Protein AF-A0AAD2CQS3-F1 (afdb_monomer)

Sequence (129 aa):
MGVTIDPTAAGDHEPTAERNNRTLKERVRVALAQLPYKVVPKVITECLGRRAAELLNVFPQKDSISSHFSPQQLIDNVNINYKSDIVAELGQYVHAIGRIPTIRWNRKVLKRSTLNLQRDNVQGTECST

Solvent-accessible surface area (backbone atoms only — not comparable to full-atom values): 8728 Å² total; per-residue (Å²): 138,84,83,86,78,85,79,77,57,94,90,55,88,60,69,67,61,52,51,49,53,50,54,49,54,48,48,36,51,57,56,57,72,71,44,98,58,96,71,81,54,70,68,57,56,55,50,40,50,52,48,43,58,49,61,66,31,63,50,54,51,95,90,44,100,38,95,83,50,16,63,43,34,70,73,71,70,47,90,81,48,65,86,31,69,66,73,74,61,90,86,61,90,75,79,69,62,71,78,83,72,80,94,67,100,63,93,68,73,91,36,36,89,72,28,72,68,72,90,72,88,68,89,75,89,78,90,78,135

pLDDT: mean 72.31, std 21.34, range [26.3, 96.31]

Foldseek 3Di:
DDDDDDDDDVPDDDVVVVVVVVQLVVQLVVLVVPAPDPDDDPVLSVVSSVVSVVVVQQDDDPPDPDPPGGNCCVVVVDDDDCVWAVDDDPRDDADFPAPDDPDDPDPDDRTCVRGVRDPDPDDDDDDDD

Radius of gyration: 20.24 Å; Cα contacts (8 Å, |Δi|>4): 66; chains: 1; bounding box: 44×55×52 Å

Structure (mmCIF, N/CA/C/O backbone):
data_AF-A0AAD2CQS3-F1
#
_entry.id   AF-A0AAD2CQS3-F1
#
loop_
_atom_site.group_PDB
_atom_site.id
_atom_site.type_symbol
_atom_site.label_atom_id
_atom_site.label_alt_id
_atom_site.label_comp_id
_atom_site.label_asym_id
_atom_site.label_entity_id
_atom_site.label_seq_id
_atom_site.pdbx_PDB_ins_code
_atom_site.Cartn_x
_atom_site.Cartn_y
_atom_site.Cartn_z
_atom_site.occupancy
_atom_site.B_iso_or_equiv
_atom_site.auth_seq_id
_atom_site.auth_comp_id
_atom_site.auth_asym_id
_atom_site.auth_atom_id
_atom_site.pdbx_PDB_model_num
ATOM 1 N N . MET A 1 1 ? 10.766 -9.302 -32.557 1.00 41.94 1 MET A N 1
ATOM 2 C CA . MET A 1 1 ? 11.260 -9.159 -31.172 1.00 41.94 1 MET A CA 1
ATOM 3 C C . MET A 1 1 ? 10.723 -10.336 -30.375 1.00 41.94 1 MET A C 1
ATOM 5 O O . MET A 1 1 ? 9.537 -10.348 -30.081 1.00 41.94 1 MET A O 1
ATOM 9 N N . GLY A 1 2 ? 11.538 -11.370 -30.157 1.00 58.62 2 GLY A N 1
ATOM 10 C CA . GLY A 1 2 ? 11.141 -12.538 -29.367 1.00 58.62 2 GLY A CA 1
ATOM 11 C C . GLY A 1 2 ? 11.384 -12.260 -27.888 1.00 58.62 2 GLY A C 1
ATOM 12 O O . GLY A 1 2 ? 12.472 -11.814 -27.535 1.00 58.62 2 GLY A O 1
ATOM 13 N N . VAL A 1 3 ? 10.374 -12.473 -27.047 1.00 73.56 3 VAL A N 1
ATOM 14 C CA . VAL A 1 3 ? 10.536 -12.427 -25.591 1.00 73.56 3 VAL A CA 1
ATOM 15 C C . VAL A 1 3 ? 10.967 -13.818 -25.148 1.00 73.56 3 VAL A C 1
ATOM 17 O O . VAL A 1 3 ? 10.190 -14.765 -25.245 1.00 73.56 3 VAL A O 1
ATOM 20 N N . THR A 1 4 ? 12.211 -13.945 -24.703 1.00 71.69 4 THR A N 1
ATOM 21 C CA . THR A 1 4 ? 12.708 -15.155 -24.046 1.00 71.69 4 THR A CA 1
ATOM 22 C C . THR A 1 4 ? 12.185 -15.144 -22.613 1.00 71.69 4 THR A C 1
ATOM 24 O O . THR A 1 4 ? 12.462 -14.209 -21.864 1.00 71.69 4 THR A O 1
ATOM 27 N N . ILE A 1 5 ? 11.361 -16.129 -22.258 1.00 77.00 5 ILE A N 1
ATOM 28 C CA . ILE A 1 5 ? 10.826 -16.297 -20.905 1.00 77.00 5 ILE A CA 1
ATOM 29 C C . ILE A 1 5 ? 11.553 -17.497 -20.311 1.00 77.00 5 ILE A C 1
ATOM 31 O O . ILE A 1 5 ? 11.425 -18.593 -20.852 1.00 77.00 5 ILE A O 1
ATOM 35 N N . ASP A 1 6 ? 12.283 -17.288 -19.218 1.00 76.94 6 ASP A N 1
ATOM 36 C CA . ASP A 1 6 ? 12.935 -18.356 -18.459 1.00 76.94 6 ASP A CA 1
ATOM 37 C C . ASP A 1 6 ? 12.028 -18.737 -17.277 1.00 76.94 6 ASP A C 1
ATOM 39 O O . ASP A 1 6 ? 12.024 -18.041 -16.256 1.00 76.94 6 ASP A O 1
ATOM 43 N N . PRO A 1 7 ? 11.180 -19.776 -17.399 1.00 77.69 7 PRO A N 1
ATOM 44 C CA . PRO A 1 7 ? 10.331 -20.200 -16.299 1.00 77.69 7 PRO A CA 1
ATOM 45 C C . PRO A 1 7 ? 11.169 -20.850 -15.194 1.00 77.69 7 PRO A C 1
ATOM 47 O O . PRO A 1 7 ? 11.978 -21.742 -15.441 1.00 77.69 7 PRO A O 1
ATOM 50 N N . THR A 1 8 ? 10.919 -20.439 -13.956 1.00 78.31 8 THR A N 1
ATOM 51 C CA . THR A 1 8 ? 11.426 -21.104 -12.752 1.00 78.31 8 THR A CA 1
ATOM 52 C C . THR A 1 8 ? 10.804 -22.502 -12.633 1.00 78.31 8 THR A C 1
ATOM 54 O O . THR A 1 8 ? 9.602 -22.657 -12.881 1.00 78.31 8 THR A O 1
ATOM 57 N N . ALA A 1 9 ? 11.584 -23.533 -12.278 1.00 82.69 9 ALA A N 1
ATOM 58 C CA . ALA A 1 9 ? 11.040 -24.884 -12.144 1.00 82.69 9 ALA A CA 1
ATOM 59 C C . 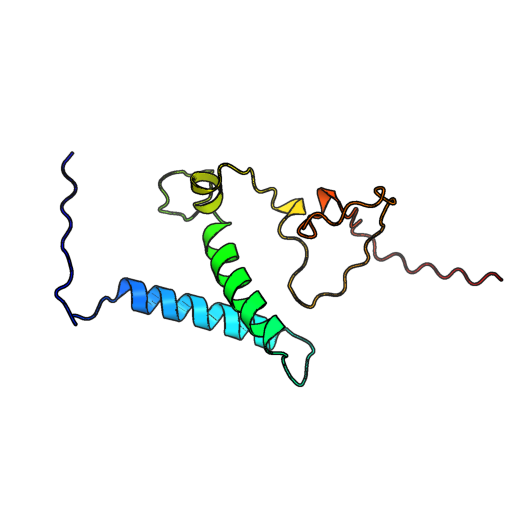ALA A 1 9 ? 10.052 -24.972 -10.966 1.00 82.69 9 ALA A C 1
ATOM 61 O O . ALA A 1 9 ? 10.024 -24.132 -10.063 1.00 82.69 9 ALA A O 1
ATOM 62 N N . ALA A 1 10 ? 9.200 -25.996 -10.967 1.00 78.88 10 ALA A N 1
ATOM 63 C CA . ALA A 1 10 ? 8.230 -26.183 -9.894 1.00 78.88 10 ALA A CA 1
ATOM 64 C C . ALA A 1 10 ? 8.946 -26.403 -8.547 1.00 78.88 10 ALA A C 1
ATOM 66 O O . ALA A 1 10 ? 9.677 -27.375 -8.383 1.00 78.88 10 ALA A O 1
ATOM 67 N N . GLY A 1 11 ? 8.708 -25.508 -7.582 1.00 79.25 11 GLY A N 1
ATOM 68 C CA . GLY A 1 11 ? 9.340 -25.543 -6.258 1.00 79.25 11 GLY A CA 1
ATOM 69 C C . GLY A 1 11 ? 10.646 -24.751 -6.152 1.00 79.25 11 GLY A C 1
ATOM 70 O O . GLY A 1 11 ? 11.146 -24.580 -5.039 1.00 79.25 11 GLY A O 1
ATOM 71 N N . ASP A 1 12 ? 11.158 -24.222 -7.264 1.00 83.56 12 ASP A N 1
ATOM 72 C CA . ASP A 1 12 ? 12.342 -23.374 -7.240 1.00 83.56 12 ASP A CA 1
ATOM 73 C C . ASP A 1 12 ? 12.027 -21.994 -6.657 1.00 83.56 12 ASP A C 1
ATOM 75 O O . ASP A 1 12 ? 10.942 -21.421 -6.809 1.00 83.56 12 ASP A O 1
ATOM 79 N N . HIS A 1 13 ? 13.019 -21.459 -5.954 1.00 85.00 13 HIS A N 1
ATOM 80 C CA . HIS A 1 13 ? 12.929 -20.164 -5.308 1.00 85.00 13 HIS A CA 1
ATOM 81 C C . HIS A 1 13 ? 12.872 -19.029 -6.339 1.00 85.00 13 HIS A C 1
ATOM 83 O O . HIS A 1 13 ? 13.765 -18.888 -7.173 1.00 85.00 13 HIS A O 1
ATOM 89 N N . GLU A 1 14 ? 11.854 -18.172 -6.232 1.00 87.62 14 GLU A N 1
ATOM 90 C CA . GLU A 1 14 ? 11.684 -17.005 -7.097 1.00 87.62 14 GLU A CA 1
ATOM 91 C C . GLU A 1 14 ? 11.966 -15.706 -6.304 1.00 87.62 14 GLU A C 1
ATOM 93 O O . GLU A 1 14 ? 11.161 -15.284 -5.460 1.00 87.62 14 GLU A O 1
ATOM 98 N N . PRO A 1 15 ? 13.131 -15.065 -6.522 1.00 89.25 15 PRO A N 1
ATOM 99 C CA . PRO A 1 15 ? 13.594 -13.971 -5.673 1.00 89.25 15 PRO A CA 1
ATOM 100 C C . PRO A 1 15 ? 12.830 -12.657 -5.897 1.00 89.25 15 PRO A C 1
ATOM 102 O O . PRO A 1 15 ? 12.864 -11.767 -5.044 1.00 89.25 15 PRO A O 1
ATOM 105 N N . THR A 1 16 ? 12.146 -12.477 -7.027 1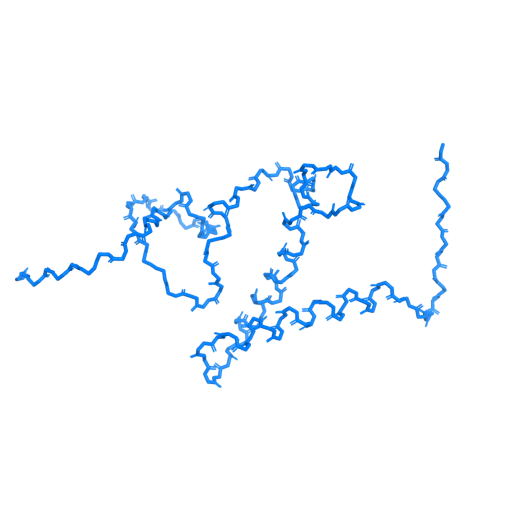.00 88.94 16 THR A N 1
ATOM 106 C CA . THR A 1 16 ? 11.400 -11.247 -7.345 1.00 88.94 16 THR A CA 1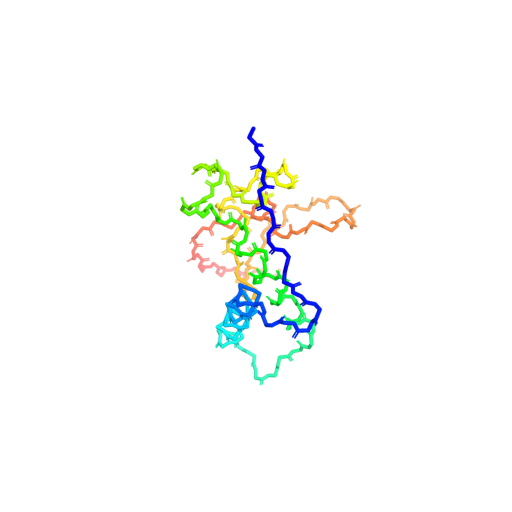
ATOM 107 C C . THR A 1 16 ? 10.111 -11.163 -6.532 1.00 88.94 16 THR A C 1
ATOM 109 O O . THR A 1 16 ? 9.823 -10.119 -5.942 1.00 88.94 16 THR A O 1
ATOM 112 N N . ALA A 1 17 ? 9.372 -12.262 -6.405 1.00 88.75 17 ALA A N 1
ATOM 113 C CA . ALA A 1 17 ? 8.186 -12.388 -5.572 1.00 88.75 17 ALA A CA 1
ATOM 114 C C . ALA A 1 17 ? 8.558 -12.313 -4.099 1.00 88.75 17 ALA A C 1
ATOM 116 O O . 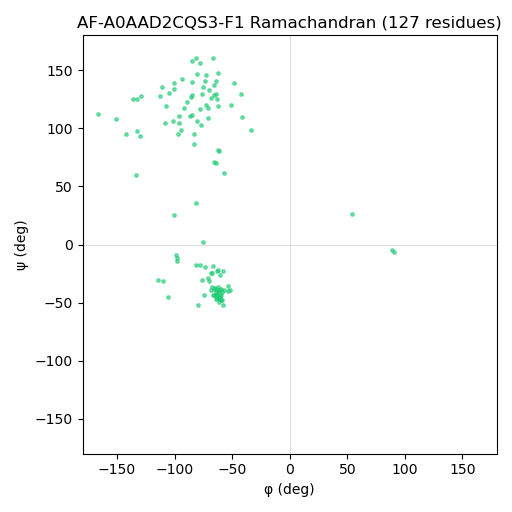ALA A 1 17 ? 7.831 -11.690 -3.325 1.00 88.75 17 ALA A O 1
ATOM 117 N N . GLU A 1 18 ? 9.701 -12.874 -3.693 1.00 92.50 18 GLU A N 1
ATOM 118 C CA . GLU A 1 18 ? 10.170 -12.726 -2.316 1.00 92.50 18 GLU A CA 1
ATOM 119 C C . GLU A 1 18 ? 10.419 -11.251 -1.966 1.00 92.50 18 GLU A C 1
ATOM 121 O O . GLU A 1 18 ? 9.937 -10.761 -0.938 1.00 92.50 18 GLU A O 1
ATOM 126 N N . ARG A 1 19 ? 11.104 -10.511 -2.851 1.00 93.75 19 ARG A N 1
ATOM 127 C CA . ARG A 1 19 ? 11.311 -9.063 -2.692 1.00 93.75 19 ARG A CA 1
ATOM 128 C C . ARG A 1 19 ? 9.984 -8.310 -2.653 1.00 93.75 19 ARG A C 1
ATOM 130 O O . ARG A 1 19 ? 9.795 -7.494 -1.754 1.00 93.75 19 ARG A O 1
ATOM 137 N N . ASN A 1 20 ? 9.051 -8.614 -3.554 1.00 92.44 20 ASN A N 1
ATOM 138 C CA . ASN A 1 20 ? 7.738 -7.968 -3.584 1.00 92.44 20 ASN A CA 1
ATOM 139 C C . ASN A 1 20 ? 6.950 -8.212 -2.283 1.00 92.44 20 ASN A C 1
ATOM 141 O O . ASN A 1 20 ? 6.473 -7.274 -1.641 1.00 92.44 20 ASN A O 1
ATOM 145 N N . ASN A 1 21 ? 6.904 -9.462 -1.821 1.00 94.19 21 ASN A N 1
ATOM 146 C CA . ASN A 1 21 ? 6.269 -9.832 -0.558 1.00 94.19 21 ASN A CA 1
ATOM 147 C C . ASN A 1 21 ? 6.904 -9.108 0.635 1.00 94.19 21 ASN A C 1
ATOM 149 O O . ASN A 1 21 ? 6.197 -8.688 1.555 1.00 94.19 21 ASN A O 1
ATOM 153 N N . ARG A 1 22 ? 8.230 -8.929 0.627 1.00 95.81 22 ARG A N 1
ATOM 154 C CA . ARG A 1 22 ? 8.947 -8.158 1.647 1.00 95.81 22 ARG A CA 1
ATOM 155 C C . ARG A 1 22 ? 8.532 -6.686 1.627 1.00 95.81 22 ARG A C 1
ATOM 157 O O . ARG A 1 22 ? 8.199 -6.150 2.681 1.00 95.81 22 ARG A O 1
ATOM 164 N N . THR A 1 23 ? 8.482 -6.058 0.452 1.00 94.81 23 THR A N 1
ATOM 165 C CA . THR A 1 23 ? 8.044 -4.663 0.286 1.00 94.81 23 THR A CA 1
ATOM 166 C C . THR A 1 23 ? 6.600 -4.460 0.748 1.00 94.81 23 THR A C 1
ATOM 168 O O . THR A 1 23 ? 6.323 -3.510 1.481 1.00 94.81 23 THR A O 1
ATOM 171 N N . LEU A 1 24 ? 5.684 -5.363 0.383 1.00 94.31 24 LEU A N 1
ATOM 172 C CA . LEU A 1 24 ? 4.282 -5.306 0.808 1.00 94.31 24 LEU A CA 1
ATOM 173 C C . LEU A 1 24 ? 4.138 -5.411 2.328 1.00 94.31 24 LEU A C 1
ATOM 175 O O . LEU A 1 24 ? 3.476 -4.573 2.943 1.00 94.31 24 LEU A O 1
ATOM 179 N N . LYS A 1 25 ? 4.791 -6.402 2.947 1.00 94.81 25 LYS A N 1
ATOM 180 C CA . LYS A 1 25 ? 4.781 -6.574 4.408 1.00 94.81 25 LYS A CA 1
ATOM 181 C C . LYS A 1 25 ? 5.326 -5.343 5.118 1.00 94.81 25 LYS A C 1
ATOM 183 O O . LYS A 1 25 ? 4.760 -4.921 6.123 1.00 94.81 25 LYS A O 1
ATOM 188 N N . GLU A 1 26 ? 6.394 -4.755 4.589 1.00 96.31 26 GLU A N 1
ATOM 189 C CA . GLU A 1 26 ? 6.988 -3.559 5.172 1.00 96.31 26 GLU A CA 1
ATOM 190 C C . GLU A 1 26 ? 6.032 -2.368 5.146 1.00 96.31 26 GLU A C 1
ATOM 192 O O . GLU A 1 26 ? 5.809 -1.740 6.178 1.00 96.31 26 GLU A O 1
ATOM 197 N N . ARG A 1 27 ? 5.370 -2.112 4.014 1.00 93.25 27 ARG A N 1
ATOM 198 C CA . ARG A 1 27 ? 4.387 -1.022 3.921 1.00 93.25 27 ARG A CA 1
ATOM 199 C C . ARG A 1 27 ? 3.213 -1.198 4.877 1.00 93.25 27 ARG A C 1
ATOM 201 O O . ARG A 1 27 ? 2.787 -0.228 5.498 1.00 93.25 27 ARG A O 1
ATOM 208 N N . VAL A 1 28 ? 2.712 -2.425 5.021 1.00 92.62 28 VAL A N 1
ATOM 209 C CA . VAL A 1 28 ? 1.636 -2.721 5.977 1.00 92.62 28 VAL A CA 1
ATOM 210 C C . VAL A 1 28 ? 2.102 -2.480 7.415 1.00 92.62 28 VAL A C 1
ATOM 212 O O . VAL A 1 28 ? 1.357 -1.891 8.193 1.00 92.62 28 VAL A O 1
ATOM 215 N N . ARG A 1 29 ? 3.336 -2.866 7.772 1.00 93.50 29 ARG A N 1
ATOM 216 C CA . ARG A 1 29 ? 3.900 -2.605 9.109 1.00 93.50 29 ARG A CA 1
ATOM 217 C C . ARG A 1 29 ? 4.035 -1.115 9.407 1.00 93.50 29 ARG A C 1
ATOM 219 O O . ARG A 1 29 ? 3.625 -0.688 10.482 1.00 93.50 29 ARG A O 1
ATOM 226 N N . VAL A 1 30 ? 4.548 -0.331 8.457 1.00 92.69 30 VAL A N 1
ATOM 227 C CA . VAL A 1 30 ? 4.670 1.129 8.606 1.00 92.69 30 VAL A CA 1
ATOM 228 C C . VAL A 1 30 ? 3.298 1.769 8.817 1.00 92.69 30 VAL A C 1
ATOM 230 O O . VAL A 1 30 ? 3.127 2.549 9.749 1.00 92.69 30 VAL A O 1
ATOM 233 N N . ALA A 1 31 ? 2.302 1.392 8.011 1.00 88.69 31 ALA A N 1
ATOM 234 C CA . ALA A 1 31 ? 0.955 1.938 8.142 1.00 88.69 31 ALA A CA 1
ATOM 235 C C . ALA A 1 31 ? 0.287 1.539 9.469 1.00 88.69 31 ALA A C 1
ATOM 237 O O . ALA A 1 31 ? -0.371 2.360 10.096 1.00 88.69 31 ALA A O 1
ATOM 238 N N . LEU A 1 32 ? 0.488 0.301 9.938 1.00 89.56 32 LEU A N 1
ATOM 239 C CA . LEU A 1 32 ? -0.010 -0.142 11.245 1.00 89.56 32 LEU A CA 1
ATOM 240 C C . LEU A 1 32 ? 0.602 0.659 12.401 1.00 89.56 32 LEU A C 1
ATOM 242 O O . LEU A 1 32 ? -0.116 1.003 13.334 1.00 89.56 32 LEU A O 1
ATOM 246 N N . ALA A 1 33 ? 1.899 0.971 12.336 1.00 89.50 33 ALA A N 1
ATOM 247 C CA . ALA A 1 33 ? 2.595 1.722 13.382 1.00 89.50 33 ALA A CA 1
ATOM 248 C C . ALA A 1 33 ? 2.123 3.183 13.504 1.00 89.50 33 ALA A C 1
ATOM 250 O O . ALA A 1 33 ? 2.250 3.780 14.569 1.00 89.50 33 ALA 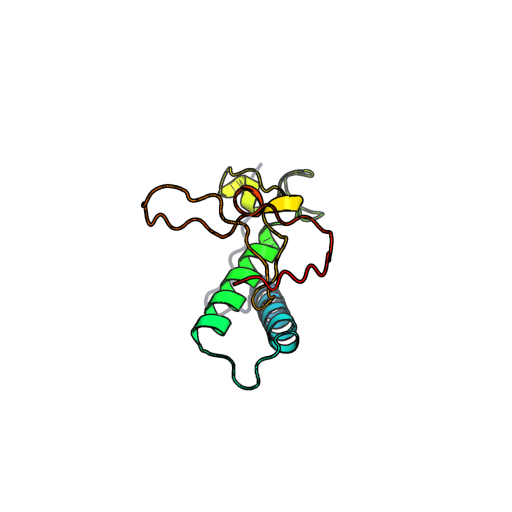A O 1
ATOM 251 N N . GLN A 1 34 ? 1.578 3.756 12.429 1.00 86.19 34 GLN A N 1
ATOM 252 C CA . GLN A 1 34 ? 1.063 5.129 12.405 1.00 86.19 34 GLN A CA 1
ATOM 253 C C . GLN A 1 34 ? -0.353 5.256 12.985 1.00 86.19 34 GLN A C 1
ATOM 255 O O . GLN A 1 34 ? -0.791 6.362 13.302 1.00 86.19 34 GLN A O 1
ATOM 260 N N . LEU A 1 35 ? -1.091 4.150 13.109 1.00 85.50 35 LEU A N 1
ATOM 261 C CA . LEU A 1 35 ? -2.483 4.189 13.542 1.00 85.50 35 LEU A CA 1
ATOM 262 C C . LEU A 1 35 ? -2.608 4.438 15.056 1.00 85.50 35 LEU A C 1
ATOM 264 O O . LEU A 1 35 ? -1.965 3.749 15.847 1.00 85.50 35 LEU A O 1
ATOM 268 N N . PRO A 1 36 ? -3.517 5.328 15.499 1.00 84.50 36 PRO A N 1
ATOM 269 C CA . PRO A 1 36 ? -3.731 5.629 16.916 1.00 84.50 36 PRO A CA 1
ATOM 270 C C . PRO A 1 36 ? -4.627 4.583 17.616 1.00 84.50 36 PRO A C 1
ATOM 272 O O . PRO A 1 36 ? -5.450 4.927 18.464 1.00 84.50 36 PRO A O 1
ATOM 275 N N . TYR A 1 37 ? -4.520 3.300 17.253 1.00 82.88 37 TYR A N 1
ATOM 276 C CA . TYR A 1 37 ? -5.357 2.229 17.804 1.00 82.88 37 TYR A CA 1
ATOM 277 C C . TYR A 1 37 ? -4.536 1.265 18.659 1.00 82.88 37 TYR A C 1
ATOM 279 O O . TYR A 1 37 ? -3.557 0.687 18.199 1.00 82.88 37 TYR A O 1
ATOM 287 N N . LYS A 1 38 ? -4.985 1.022 19.897 1.00 84.44 38 LYS A N 1
ATOM 288 C CA . LYS A 1 38 ? -4.362 0.038 20.801 1.00 84.44 38 LYS A CA 1
ATOM 289 C C . LYS A 1 38 ? -4.587 -1.409 20.345 1.00 84.44 38 LYS A C 1
ATOM 291 O O . LYS A 1 38 ? -3.756 -2.275 20.595 1.00 84.44 38 LYS A O 1
ATOM 296 N N . VAL A 1 39 ? -5.720 -1.670 19.694 1.00 87.75 39 VAL A N 1
ATOM 297 C CA . VAL A 1 39 ? -6.082 -2.970 19.118 1.00 87.75 39 VAL A CA 1
ATOM 298 C C . VAL A 1 39 ? -6.586 -2.718 17.708 1.00 87.75 39 VAL A C 1
ATOM 300 O O . VAL A 1 39 ? -7.504 -1.922 17.522 1.00 87.75 39 VAL A O 1
ATOM 303 N N . VAL A 1 40 ? -5.986 -3.383 16.721 1.00 85.50 40 VAL A N 1
ATOM 304 C CA . VAL A 1 40 ? -6.338 -3.204 15.309 1.00 85.50 40 VAL A CA 1
ATOM 305 C C . VAL A 1 40 ? -7.409 -4.227 14.910 1.00 85.50 40 VAL A C 1
ATOM 307 O O . VAL A 1 40 ? -7.147 -5.431 14.954 1.00 85.50 40 VAL A O 1
ATOM 310 N N . PRO A 1 41 ? -8.616 -3.789 14.506 1.00 87.75 41 PRO A N 1
ATOM 311 C CA . PRO A 1 41 ? -9.644 -4.673 13.967 1.00 87.75 41 PRO A CA 1
ATOM 312 C C . PRO A 1 41 ? -9.186 -5.363 12.678 1.00 87.75 41 PRO A C 1
ATOM 314 O O . PRO A 1 41 ? -8.519 -4.755 11.841 1.00 87.75 41 PRO A O 1
ATOM 317 N N . LYS A 1 42 ? -9.647 -6.599 12.450 1.00 87.94 42 LYS A N 1
ATOM 318 C CA . LYS A 1 42 ? -9.312 -7.387 11.248 1.00 87.94 42 LYS A CA 1
ATOM 319 C C . LYS A 1 42 ? -9.604 -6.647 9.934 1.00 87.94 42 LYS A C 1
ATOM 321 O O . LYS A 1 42 ? -8.793 -6.683 9.014 1.00 87.94 42 LYS A O 1
ATOM 326 N N . VAL A 1 43 ? -10.726 -5.926 9.878 1.00 87.81 43 VAL A N 1
ATOM 327 C CA . VAL A 1 43 ? -11.143 -5.145 8.700 1.00 87.81 43 VAL A CA 1
ATOM 328 C C . VAL A 1 43 ? -10.117 -4.065 8.346 1.00 87.81 43 VAL A C 1
ATOM 330 O O . VAL A 1 43 ? -9.828 -3.852 7.172 1.00 87.81 43 VAL A O 1
ATOM 333 N N . ILE A 1 44 ? -9.525 -3.406 9.350 1.00 86.38 44 ILE A N 1
ATOM 334 C CA . ILE A 1 44 ? -8.492 -2.391 9.119 1.00 86.38 44 ILE A CA 1
ATOM 335 C C . ILE A 1 44 ? -7.244 -3.045 8.523 1.00 86.38 44 ILE A C 1
ATOM 337 O O . ILE A 1 44 ? -6.718 -2.539 7.536 1.00 86.38 44 ILE A O 1
ATOM 341 N N . THR A 1 45 ? -6.818 -4.200 9.036 1.00 87.50 45 THR A N 1
ATOM 342 C CA . THR A 1 45 ? -5.662 -4.938 8.502 1.00 87.50 45 THR A CA 1
ATOM 343 C C . THR A 1 45 ? -5.851 -5.347 7.038 1.00 87.50 45 THR A C 1
ATOM 345 O O . THR A 1 45 ? -4.941 -5.173 6.227 1.00 87.50 45 THR A O 1
ATOM 348 N N . GLU A 1 46 ? -7.036 -5.840 6.668 1.00 89.19 46 GLU A N 1
ATOM 349 C CA . GLU A 1 46 ? -7.358 -6.183 5.274 1.00 89.19 46 GLU A CA 1
ATOM 350 C C . GLU A 1 46 ? -7.339 -4.946 4.363 1.00 89.19 46 GLU A C 1
ATOM 352 O O . GLU A 1 46 ? -6.754 -4.972 3.275 1.00 89.19 46 GLU A O 1
ATOM 357 N N . CYS A 1 47 ? -7.927 -3.837 4.821 1.00 87.38 47 CYS A N 1
ATOM 358 C CA . CYS A 1 47 ? -7.914 -2.575 4.086 1.00 87.38 47 CYS A CA 1
ATOM 359 C C . CYS A 1 47 ? -6.496 -2.009 3.925 1.00 87.38 47 CYS A C 1
ATOM 361 O O . CYS A 1 47 ? -6.174 -1.502 2.853 1.00 87.38 47 CYS A O 1
ATOM 363 N N . LEU A 1 48 ? -5.635 -2.127 4.939 1.00 88.06 48 LEU A N 1
ATOM 364 C CA . LEU A 1 48 ? -4.230 -1.722 4.855 1.00 88.06 48 LEU A CA 1
ATOM 365 C C . LEU A 1 48 ? -3.457 -2.553 3.833 1.00 88.06 48 LEU A C 1
ATOM 367 O O . LEU A 1 48 ? -2.709 -1.985 3.042 1.00 88.06 48 LEU A O 1
ATOM 371 N N . GLY A 1 49 ? -3.666 -3.872 3.809 1.00 89.25 49 GLY A N 1
ATOM 372 C CA . GLY A 1 49 ? -3.057 -4.751 2.809 1.00 89.25 49 GLY A CA 1
ATOM 373 C C . GLY A 1 49 ? -3.450 -4.353 1.386 1.00 89.25 49 GLY A C 1
ATOM 374 O O . GL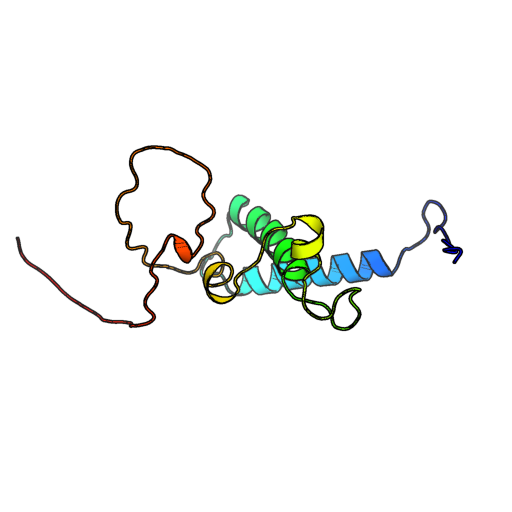Y A 1 49 ? -2.583 -4.163 0.531 1.00 89.25 49 GLY A O 1
ATOM 375 N N . ARG A 1 50 ? -4.751 -4.132 1.151 1.00 88.81 50 ARG A N 1
ATOM 376 C CA . ARG A 1 50 ? -5.255 -3.650 -0.143 1.00 88.81 50 ARG A CA 1
ATOM 377 C C . ARG A 1 50 ? -4.656 -2.291 -0.504 1.00 88.81 50 ARG A C 1
ATOM 379 O O . ARG A 1 50 ? -4.141 -2.121 -1.605 1.00 88.81 50 ARG A O 1
ATOM 386 N N . ARG A 1 51 ? -4.668 -1.343 0.436 1.00 86.81 51 ARG A N 1
ATOM 387 C CA . ARG A 1 51 ? -4.167 0.014 0.204 1.00 86.81 51 ARG A CA 1
ATOM 388 C C . ARG A 1 51 ? -2.665 0.038 -0.073 1.00 86.81 51 ARG A C 1
ATOM 390 O O . ARG A 1 51 ? -2.222 0.803 -0.924 1.00 86.81 51 ARG A O 1
ATOM 397 N N . ALA A 1 52 ? -1.883 -0.799 0.604 1.00 89.56 52 ALA A N 1
ATOM 398 C CA . ALA A 1 52 ? -0.448 -0.921 0.370 1.00 89.56 52 ALA A CA 1
ATOM 399 C C . ALA A 1 52 ? -0.142 -1.418 -1.051 1.00 89.56 52 ALA A C 1
ATOM 401 O O . ALA A 1 52 ? 0.744 -0.866 -1.703 1.00 89.56 52 ALA A O 1
ATOM 402 N N . ALA A 1 53 ? -0.898 -2.409 -1.538 1.00 89.88 53 ALA A N 1
ATOM 403 C CA . ALA A 1 53 ? -0.770 -2.917 -2.901 1.00 89.88 53 ALA A CA 1
ATOM 404 C C . ALA A 1 53 ? -1.194 -1.876 -3.951 1.00 89.88 53 ALA A C 1
ATOM 406 O O . ALA A 1 53 ? -0.482 -1.673 -4.930 1.00 89.88 53 ALA A O 1
ATOM 407 N N . GLU A 1 54 ? -2.302 -1.162 -3.722 1.00 86.69 54 GLU A N 1
ATOM 408 C CA . GLU A 1 54 ? -2.733 -0.060 -4.593 1.00 86.69 54 GLU A CA 1
ATOM 409 C C . GLU A 1 54 ? -1.652 1.025 -4.692 1.00 86.69 54 GLU A C 1
ATOM 411 O O . GLU A 1 54 ? -1.219 1.374 -5.785 1.00 86.69 54 GLU A O 1
ATOM 416 N N . LEU A 1 55 ? -1.149 1.523 -3.558 1.00 86.44 55 LEU A N 1
ATOM 417 C CA . LEU A 1 55 ? -0.179 2.624 -3.520 1.00 86.44 55 LEU A CA 1
ATOM 418 C C . LEU A 1 55 ? 1.163 2.302 -4.191 1.00 86.44 55 LEU A C 1
ATOM 420 O O . LEU A 1 55 ? 1.880 3.228 -4.568 1.00 86.44 55 LEU A O 1
ATOM 424 N N . LEU A 1 56 ? 1.530 1.026 -4.330 1.00 88.62 56 LEU A N 1
ATOM 425 C CA . LEU A 1 56 ? 2.714 0.628 -5.098 1.00 88.62 56 LEU A CA 1
ATOM 426 C C . LEU A 1 56 ? 2.519 0.815 -6.609 1.00 88.62 56 LEU A C 1
ATOM 428 O O . LEU A 1 56 ? 3.490 1.097 -7.304 1.00 88.62 56 LEU A O 1
ATOM 432 N N . ASN A 1 57 ? 1.277 0.725 -7.092 1.00 88.12 57 ASN A N 1
ATOM 433 C CA . ASN A 1 57 ? 0.928 0.814 -8.512 1.00 88.12 57 ASN A CA 1
ATOM 434 C C . ASN A 1 57 ? 0.452 2.209 -8.942 1.00 88.12 57 ASN A C 1
ATOM 436 O O . ASN A 1 57 ? 0.316 2.465 -10.138 1.00 88.12 57 ASN A O 1
ATOM 440 N N . VAL A 1 58 ? 0.185 3.107 -7.987 1.00 87.38 58 VAL A N 1
ATOM 441 C CA . VAL A 1 58 ? -0.321 4.461 -8.259 1.00 87.38 58 VAL A CA 1
ATOM 442 C C . VAL A 1 58 ? 0.766 5.403 -8.781 1.00 87.38 58 VAL A C 1
ATOM 444 O O . VAL A 1 58 ? 0.455 6.303 -9.557 1.00 87.38 58 VAL A O 1
ATOM 447 N N . PHE A 1 59 ? 2.026 5.218 -8.381 1.00 85.12 59 PHE A N 1
ATOM 448 C CA . PHE A 1 59 ? 3.129 6.081 -8.810 1.00 85.12 59 PHE A CA 1
ATOM 449 C C . PHE A 1 59 ? 3.842 5.503 -10.041 1.00 85.12 59 PHE A C 1
ATOM 451 O O . PHE A 1 59 ? 4.023 4.285 -10.118 1.00 85.12 59 PHE A O 1
ATOM 458 N N . PRO A 1 60 ? 4.275 6.342 -11.000 1.00 86.44 60 PRO A N 1
ATOM 459 C CA . PRO A 1 60 ? 5.087 5.875 -12.116 1.00 86.44 60 PRO A CA 1
ATOM 460 C C . PRO A 1 60 ? 6.445 5.385 -11.598 1.00 86.44 60 PRO A C 1
ATOM 462 O O . PRO A 1 60 ? 7.133 6.086 -10.852 1.00 86.44 60 PRO A O 1
ATOM 465 N N . GLN A 1 61 ? 6.834 4.168 -11.980 1.00 81.38 61 GLN A N 1
ATOM 466 C CA . GLN A 1 61 ? 8.163 3.642 -11.673 1.00 81.38 61 GLN A CA 1
ATOM 467 C C . GLN A 1 61 ? 9.185 4.199 -12.668 1.00 81.38 61 GLN A C 1
ATOM 469 O O . GLN A 1 61 ? 8.871 4.409 -13.840 1.00 81.38 61 GLN A O 1
ATOM 474 N N . LYS A 1 62 ? 10.421 4.412 -12.204 1.00 82.00 62 LYS A N 1
ATOM 475 C CA . LYS A 1 62 ? 11.512 4.964 -13.023 1.00 82.00 62 LYS A CA 1
ATOM 476 C C . LYS A 1 62 ? 11.778 4.131 -14.282 1.00 82.00 62 LYS A C 1
ATOM 478 O O . LYS A 1 62 ? 11.972 4.699 -15.348 1.00 82.00 62 LYS A O 1
ATOM 483 N N . ASP A 1 63 ? 11.697 2.812 -14.143 1.00 82.38 63 ASP A N 1
ATOM 484 C CA . ASP A 1 63 ? 11.965 1.845 -15.212 1.00 82.38 63 ASP A CA 1
ATOM 485 C C . ASP A 1 63 ? 10.665 1.318 -15.852 1.00 82.38 63 ASP A C 1
ATOM 487 O O . ASP A 1 63 ? 10.607 0.194 -16.346 1.00 82.38 63 ASP A O 1
ATOM 491 N N . SER A 1 64 ? 9.581 2.100 -15.791 1.00 79.25 64 SER A N 1
ATOM 492 C CA . SER A 1 64 ? 8.301 1.709 -16.387 1.00 79.25 64 SER A CA 1
ATOM 493 C C . SER A 1 64 ? 8.247 1.978 -17.893 1.00 79.25 64 SER A C 1
ATOM 495 O O . SER A 1 64 ? 8.982 2.800 -18.437 1.00 79.25 64 SER A O 1
ATOM 497 N N . ILE A 1 65 ? 7.317 1.294 -18.565 1.00 82.19 65 ILE A N 1
ATOM 498 C CA . ILE A 1 65 ? 7.077 1.392 -20.014 1.00 82.19 65 ILE A CA 1
ATOM 499 C C . ILE A 1 65 ? 6.676 2.822 -20.429 1.00 82.19 65 ILE A C 1
ATOM 501 O O . ILE A 1 65 ? 6.909 3.230 -21.564 1.00 82.19 65 ILE A O 1
ATOM 505 N N . SER A 1 66 ? 6.091 3.602 -19.515 1.00 83.81 66 SER A N 1
ATOM 506 C CA . SER A 1 66 ? 5.660 4.976 -19.769 1.00 83.81 66 SER A CA 1
ATOM 507 C C . SER A 1 66 ? 6.189 5.939 -18.713 1.00 83.81 66 SER A C 1
ATOM 509 O O . SER A 1 66 ? 5.904 5.779 -17.533 1.00 83.81 66 SER A O 1
ATOM 511 N N . SER A 1 67 ? 6.843 7.021 -19.134 1.00 82.06 67 SER A N 1
ATOM 512 C CA . SER A 1 67 ? 7.384 8.030 -18.210 1.00 82.06 67 SER A CA 1
ATOM 513 C C . SER A 1 67 ? 6.317 8.826 -17.442 1.00 82.06 67 SER A C 1
ATOM 515 O O . SER A 1 67 ? 6.632 9.450 -16.432 1.00 82.06 67 SER A O 1
ATOM 517 N N . HIS A 1 68 ? 5.066 8.836 -17.918 1.00 85.19 68 HIS A N 1
ATOM 518 C CA . HIS A 1 68 ? 4.000 9.696 -17.386 1.00 85.19 68 HIS A CA 1
ATOM 519 C C . HIS A 1 68 ? 2.849 8.949 -16.712 1.00 85.19 68 HIS A C 1
ATOM 521 O O . HIS A 1 68 ? 2.231 9.502 -15.802 1.00 85.19 68 HIS A O 1
ATOM 527 N N . PHE A 1 69 ? 2.547 7.725 -17.145 1.00 87.38 69 PHE A N 1
ATOM 528 C CA . PHE A 1 69 ? 1.417 6.960 -16.625 1.00 87.38 69 PHE A CA 1
ATOM 529 C C . PHE A 1 69 ? 1.892 5.930 -15.608 1.00 87.38 69 PHE A C 1
ATOM 531 O O . PHE A 1 69 ? 2.924 5.283 -15.791 1.00 87.38 69 PHE A O 1
ATOM 538 N N . SER A 1 70 ? 1.138 5.774 -14.524 1.00 88.19 70 SER A N 1
ATOM 539 C CA . SER A 1 70 ? 1.398 4.702 -13.572 1.00 88.19 70 SER A CA 1
ATOM 540 C C . SER A 1 70 ? 0.875 3.356 -14.087 1.00 88.19 70 SER A C 1
ATOM 542 O O . SER A 1 70 ? -0.055 3.326 -14.900 1.00 88.19 70 SER A O 1
ATOM 544 N N . PRO A 1 71 ? 1.424 2.225 -13.606 1.00 89.06 71 PRO A N 1
ATOM 545 C CA . PRO A 1 71 ? 0.933 0.895 -13.967 1.00 89.06 71 PRO A CA 1
ATOM 546 C C . PRO A 1 71 ? -0.577 0.746 -13.769 1.00 89.06 71 PRO A C 1
ATOM 548 O O . PRO A 1 71 ? -1.263 0.179 -14.616 1.00 89.06 71 PRO A O 1
ATOM 551 N N . GLN A 1 72 ? -1.112 1.321 -12.689 1.00 87.69 72 GLN A N 1
ATOM 552 C CA . GLN A 1 72 ? -2.547 1.312 -12.450 1.00 87.69 72 GLN A CA 1
ATOM 553 C C . GLN A 1 72 ? -3.320 2.095 -13.521 1.00 87.69 72 GLN A C 1
ATOM 555 O O . GLN A 1 72 ? -4.339 1.611 -13.999 1.00 87.69 72 GLN A O 1
ATOM 560 N N . GLN A 1 73 ? -2.844 3.275 -13.931 1.00 88.94 73 GLN A N 1
ATOM 561 C CA . GLN A 1 73 ? -3.502 4.059 -14.983 1.00 88.94 73 GLN A CA 1
ATOM 562 C C . GLN A 1 73 ? -3.533 3.321 -16.321 1.00 88.94 73 GLN A C 1
ATOM 564 O O . GLN A 1 73 ? -4.524 3.422 -17.037 1.00 88.94 73 GLN A O 1
ATOM 569 N N . LEU A 1 74 ? -2.472 2.579 -16.648 1.00 89.62 74 LEU A N 1
ATOM 570 C CA . LEU A 1 74 ? -2.389 1.802 -17.886 1.00 89.62 74 LEU A CA 1
ATOM 571 C C . LEU A 1 74 ? -3.370 0.623 -17.903 1.00 89.62 74 LEU A C 1
ATOM 573 O O . LEU A 1 74 ? -3.958 0.329 -18.940 1.00 89.62 74 LEU A O 1
ATOM 577 N N . ILE A 1 75 ? -3.545 -0.052 -16.765 1.00 89.56 75 ILE A N 1
ATOM 578 C CA . ILE A 1 75 ? -4.431 -1.217 -16.648 1.00 89.56 75 ILE A CA 1
ATOM 579 C C . ILE A 1 75 ? -5.891 -0.772 -16.509 1.00 89.56 75 ILE A C 1
ATOM 581 O O . ILE A 1 75 ? -6.753 -1.206 -17.273 1.00 89.56 75 ILE A O 1
ATOM 585 N N . ASP A 1 76 ? -6.171 0.122 -15.558 1.00 86.25 76 ASP A N 1
ATOM 586 C CA . ASP A 1 76 ? -7.535 0.550 -15.231 1.00 86.25 76 ASP A CA 1
ATOM 587 C C . ASP A 1 76 ? -8.084 1.558 -16.252 1.00 86.25 76 ASP A C 1
ATOM 589 O O . ASP A 1 76 ? -9.292 1.782 -16.308 1.00 86.25 76 ASP A 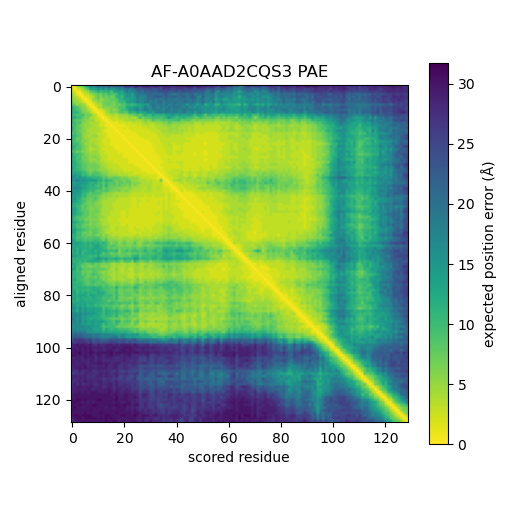O 1
ATOM 593 N N . ASN A 1 77 ? -7.216 2.192 -17.052 1.00 85.50 77 ASN A N 1
ATOM 594 C CA . ASN A 1 77 ? -7.555 3.287 -17.970 1.00 85.50 77 ASN A CA 1
ATOM 595 C C . ASN A 1 77 ? -8.272 4.465 -17.282 1.00 85.50 77 ASN A C 1
ATOM 597 O O . ASN A 1 77 ? -9.014 5.227 -17.905 1.00 85.50 77 ASN A O 1
ATOM 601 N N . VAL A 1 78 ? -8.044 4.641 -15.977 1.00 82.88 78 VAL A N 1
ATOM 602 C CA . VAL A 1 78 ? -8.586 5.745 -15.181 1.00 82.88 78 VAL A CA 1
ATOM 603 C C . VAL A 1 78 ? -7.482 6.751 -14.903 1.00 82.88 78 VAL A C 1
ATOM 605 O O . VAL A 1 78 ? -6.419 6.395 -14.404 1.00 82.88 78 VAL A O 1
ATOM 608 N N . ASN A 1 79 ? -7.745 8.033 -15.161 1.00 83.44 79 ASN A N 1
ATOM 609 C CA . ASN A 1 79 ? -6.804 9.083 -14.795 1.00 83.44 79 ASN A CA 1
ATOM 610 C C . ASN A 1 79 ? -6.795 9.294 -13.269 1.00 83.44 79 ASN A C 1
ATOM 612 O O . ASN A 1 79 ? -7.825 9.644 -12.688 1.00 83.44 79 ASN A O 1
ATOM 616 N N . ILE A 1 80 ? -5.638 9.096 -12.631 1.00 81.00 80 ILE A N 1
ATOM 617 C CA . ILE A 1 80 ? -5.454 9.296 -11.192 1.00 81.00 80 ILE A CA 1
ATOM 618 C C . ILE A 1 80 ? -5.046 10.747 -10.958 1.00 81.00 80 ILE A C 1
ATOM 620 O O . ILE A 1 80 ? -4.024 11.210 -11.464 1.00 81.00 80 ILE A O 1
ATOM 624 N N . ASN A 1 81 ? -5.822 11.471 -10.153 1.00 82.62 81 ASN A N 1
ATOM 625 C CA . ASN A 1 81 ? -5.452 12.817 -9.732 1.00 82.62 81 ASN A CA 1
ATOM 626 C C . ASN A 1 81 ? -4.894 12.772 -8.306 1.00 82.62 81 ASN A C 1
ATOM 628 O O . ASN A 1 81 ? -5.641 12.657 -7.337 1.00 82.62 81 ASN A O 1
ATOM 632 N N . TYR A 1 82 ? -3.574 12.918 -8.164 1.00 78.62 82 TYR A N 1
ATOM 633 C CA . TYR A 1 82 ? -2.877 12.872 -6.870 1.00 78.62 82 TYR A CA 1
ATOM 634 C C . TYR A 1 82 ? -3.441 13.847 -5.840 1.00 78.62 82 TYR A C 1
ATOM 636 O O . TYR A 1 82 ? -3.518 13.534 -4.653 1.00 78.62 82 TYR A O 1
ATOM 644 N N . LYS A 1 83 ? -3.878 15.029 -6.291 1.00 78.25 83 LYS A N 1
ATOM 645 C CA . LYS A 1 83 ? -4.440 16.031 -5.390 1.00 78.25 83 LYS A CA 1
ATOM 646 C C . LYS A 1 83 ? -5.769 15.586 -4.821 1.00 78.25 83 LYS A C 1
ATOM 648 O O . LYS A 1 83 ? -6.104 16.104 -3.767 1.00 78.25 83 LYS A O 1
ATOM 653 N N . SER A 1 84 ? -6.518 14.698 -5.476 1.00 73.19 84 SER A N 1
ATOM 654 C CA . SER A 1 84 ? -7.839 14.278 -5.011 1.00 73.19 84 SER A CA 1
ATOM 655 C C . SER A 1 84 ? -7.934 12.847 -4.508 1.00 73.19 84 SER A C 1
ATOM 657 O O . SER A 1 84 ? -8.735 12.567 -3.620 1.00 73.19 84 SER A O 1
ATOM 659 N N . ASP A 1 85 ? -7.140 11.944 -5.058 1.00 72.19 85 ASP A N 1
ATOM 660 C CA . ASP A 1 85 ? -7.332 10.509 -4.866 1.00 72.19 85 ASP A CA 1
ATOM 661 C C . ASP A 1 85 ? -6.419 9.946 -3.759 1.00 72.19 85 ASP A C 1
ATOM 663 O O . ASP A 1 85 ? -6.641 8.841 -3.265 1.00 72.19 85 ASP A O 1
ATOM 667 N N . ILE A 1 86 ? -5.407 10.713 -3.329 1.00 75.12 86 ILE A N 1
ATOM 668 C CA . ILE A 1 86 ? -4.395 10.309 -2.337 1.00 75.12 86 ILE A CA 1
ATOM 669 C C . ILE A 1 86 ? -4.198 11.424 -1.308 1.00 75.12 86 ILE A C 1
ATOM 671 O O . ILE A 1 86 ? -3.139 12.031 -1.184 1.00 75.12 86 ILE A O 1
ATOM 675 N N . VAL A 1 87 ? -5.275 11.768 -0.620 1.00 73.12 87 VAL A N 1
ATOM 676 C CA . VAL A 1 87 ? -5.283 12.918 0.292 1.00 73.12 87 VAL A CA 1
ATOM 677 C C . VAL A 1 87 ? -5.249 12.500 1.738 1.00 73.12 87 VAL A C 1
ATOM 679 O O . VAL A 1 87 ? -4.547 13.107 2.537 1.00 73.12 87 VAL A O 1
ATOM 682 N N . ALA A 1 88 ? -6.071 11.511 2.048 1.00 75.50 88 ALA A N 1
ATOM 683 C CA . ALA A 1 88 ? -6.252 11.007 3.382 1.00 75.50 88 ALA A CA 1
ATOM 684 C C . ALA A 1 88 ? -5.658 9.609 3.446 1.00 75.50 88 ALA A C 1
ATOM 686 O O . ALA A 1 88 ? -5.867 8.781 2.550 1.00 75.50 88 ALA A O 1
ATOM 687 N N . GLU A 1 89 ? -4.924 9.360 4.516 1.00 75.31 89 GLU A N 1
ATOM 688 C CA . GLU A 1 89 ? -4.482 8.024 4.871 1.00 75.31 89 GLU A CA 1
ATOM 689 C C . GLU A 1 89 ? -5.574 7.309 5.664 1.00 75.31 89 GLU A C 1
ATOM 691 O O . GLU A 1 89 ? -6.473 7.916 6.255 1.00 75.31 89 GLU A O 1
ATOM 696 N N . LEU A 1 90 ? -5.511 5.981 5.658 1.00 73.56 90 LEU A N 1
ATOM 697 C CA . LEU A 1 90 ? -6.455 5.169 6.408 1.00 73.56 90 LEU A CA 1
ATOM 698 C C . LEU A 1 90 ? -6.280 5.444 7.908 1.00 73.56 90 LEU A C 1
ATOM 700 O O . LEU A 1 90 ? -5.166 5.395 8.413 1.00 73.56 90 LEU A O 1
ATOM 704 N N . GLY A 1 91 ? -7.377 5.735 8.611 1.00 72.19 91 GLY A N 1
ATOM 705 C CA . GLY A 1 91 ? -7.359 6.067 10.042 1.00 72.19 91 GLY A CA 1
ATOM 706 C C . GLY A 1 91 ? -7.159 7.552 10.364 1.00 72.19 91 GLY A C 1
ATOM 707 O O . GLY A 1 91 ? -7.277 7.926 11.529 1.00 72.19 91 GLY A O 1
ATOM 708 N N . GLN A 1 92 ? -6.920 8.412 9.367 1.00 74.06 92 GLN A N 1
ATOM 709 C CA . GLN A 1 92 ? -6.928 9.861 9.577 1.00 74.06 92 GLN A CA 1
ATOM 710 C C . GLN A 1 92 ? -8.356 10.385 9.752 1.00 74.06 92 GLN A C 1
ATOM 712 O O . GLN A 1 92 ? -9.287 9.971 9.056 1.00 74.06 92 GLN A O 1
ATOM 717 N N . TYR A 1 93 ? -8.520 11.338 10.669 1.00 76.38 93 TYR A N 1
ATOM 718 C CA . TYR A 1 93 ? -9.765 12.083 10.805 1.00 76.38 93 TYR A CA 1
ATOM 719 C C . TYR A 1 93 ? -9.868 13.128 9.693 1.00 76.38 93 TYR A C 1
ATOM 721 O O . TYR A 1 93 ? -8.943 13.907 9.469 1.00 76.38 93 TYR A O 1
ATOM 729 N N . VAL A 1 94 ? -11.000 13.146 8.993 1.00 69.38 94 VAL A N 1
ATOM 730 C CA . VAL A 1 94 ? -11.227 14.011 7.835 1.00 69.38 94 VAL A CA 1
ATOM 731 C C . VAL A 1 94 ? -12.616 14.626 7.946 1.00 69.38 94 VAL A C 1
ATOM 733 O O . VAL A 1 94 ? -13.606 13.907 8.069 1.00 69.38 94 VAL A O 1
ATOM 736 N N . HIS A 1 95 ? -12.698 15.956 7.883 1.00 73.81 95 HIS A N 1
ATOM 737 C CA . HIS A 1 95 ? -13.977 16.659 7.888 1.00 73.81 95 HIS A CA 1
ATOM 738 C C . HIS A 1 95 ? -14.557 16.733 6.471 1.00 73.81 95 HIS A C 1
ATOM 740 O O . HIS A 1 95 ? -14.033 17.415 5.594 1.00 73.81 95 HIS A O 1
ATOM 746 N N . ALA A 1 96 ? -15.649 16.014 6.243 1.00 65.19 96 ALA A N 1
ATOM 747 C CA . ALA A 1 96 ? -16.343 15.973 4.968 1.00 65.19 96 ALA A CA 1
ATOM 748 C C . ALA A 1 96 ? -17.515 16.965 4.955 1.00 65.19 96 ALA A C 1
ATOM 750 O O . ALA A 1 96 ? -18.533 16.715 5.595 1.00 65.19 96 ALA A O 1
ATOM 751 N N . ILE A 1 97 ? -17.420 18.043 4.172 1.00 68.69 97 ILE A N 1
ATOM 752 C CA . ILE A 1 97 ? -18.585 18.894 3.886 1.00 68.69 97 ILE A CA 1
ATOM 753 C C . ILE A 1 97 ? -19.372 18.248 2.743 1.00 68.69 97 ILE A C 1
ATOM 755 O O . ILE A 1 97 ? -19.056 18.413 1.562 1.00 68.69 97 ILE A O 1
ATOM 759 N N . GLY A 1 98 ? -20.386 17.463 3.101 1.00 59.81 98 GLY A N 1
ATOM 760 C CA . GLY A 1 98 ? -21.297 16.850 2.143 1.00 59.81 98 GLY A CA 1
ATOM 761 C C . GLY A 1 98 ? -22.371 17.836 1.690 1.00 59.81 98 GLY A C 1
ATOM 762 O O . GLY A 1 98 ? -23.326 18.087 2.419 1.00 59.81 98 GLY A O 1
ATOM 763 N N . ARG A 1 99 ? -22.285 18.342 0.454 1.00 49.94 99 ARG A N 1
ATOM 764 C CA . ARG A 1 99 ? -23.486 18.831 -0.243 1.00 49.94 99 ARG A CA 1
ATOM 765 C C . ARG A 1 99 ? -24.308 17.593 -0.599 1.00 49.94 99 ARG A C 1
ATOM 767 O O . ARG A 1 99 ? -23.855 16.805 -1.422 1.00 49.94 99 ARG A O 1
ATOM 774 N N . ILE A 1 100 ? -25.443 17.396 0.072 1.00 41.31 100 ILE A N 1
ATOM 775 C CA . ILE A 1 100 ? -26.326 16.221 -0.034 1.00 41.31 100 ILE A CA 1
ATOM 776 C C . ILE A 1 100 ? -26.480 15.782 -1.505 1.00 41.31 100 ILE A C 1
ATOM 778 O O . ILE A 1 100 ? -27.141 16.484 -2.272 1.00 41.31 100 ILE A O 1
ATOM 782 N N . PRO A 1 101 ? -25.920 14.634 -1.935 1.00 45.41 101 PRO A N 1
ATOM 783 C CA . PRO A 1 101 ? -26.370 13.986 -3.150 1.00 45.41 101 PRO A CA 1
ATOM 784 C C . PRO A 1 101 ? -27.559 13.100 -2.773 1.00 45.41 101 PRO A C 1
ATOM 786 O O . PRO A 1 101 ? -27.491 12.298 -1.841 1.00 45.41 101 PRO A O 1
ATOM 789 N N . THR A 1 102 ? -28.670 13.270 -3.476 1.00 36.78 102 THR A N 1
ATOM 790 C CA . THR A 1 102 ? -29.877 12.463 -3.308 1.00 36.78 102 THR A CA 1
ATOM 791 C C . THR A 1 102 ? -29.562 10.962 -3.298 1.00 36.78 102 THR A C 1
ATOM 793 O O . THR A 1 102 ? -28.712 10.460 -4.034 1.00 36.78 102 THR A O 1
ATOM 796 N N . ILE A 1 103 ? -30.250 10.272 -2.391 1.00 37.78 103 ILE A N 1
ATOM 797 C CA . ILE A 1 103 ? -30.170 8.859 -2.011 1.00 37.78 103 ILE A CA 1
ATOM 798 C C . ILE A 1 103 ? -29.828 7.939 -3.201 1.00 37.78 103 ILE A C 1
ATOM 800 O O . ILE A 1 103 ? -30.697 7.524 -3.965 1.00 37.78 103 ILE A O 1
ATOM 804 N N . ARG A 1 104 ? -28.555 7.553 -3.332 1.00 31.55 104 ARG A N 1
ATOM 805 C CA . ARG A 1 104 ? -28.153 6.321 -4.025 1.00 31.55 104 ARG A CA 1
ATOM 806 C C . ARG A 1 104 ? -26.856 5.813 -3.406 1.00 31.55 104 ARG A C 1
ATOM 808 O O . ARG A 1 104 ? -25.794 6.399 -3.608 1.00 31.55 104 ARG A O 1
ATOM 815 N N . TRP A 1 105 ? -26.962 4.711 -2.664 1.00 33.81 105 TRP A N 1
ATOM 816 C CA . TRP A 1 105 ? -25.848 3.937 -2.112 1.00 33.81 105 TRP A CA 1
ATOM 817 C C . TRP A 1 105 ? -25.027 3.302 -3.237 1.00 33.81 105 TRP A C 1
ATOM 819 O O . TRP A 1 105 ? -25.065 2.097 -3.456 1.00 33.81 105 TRP A O 1
ATOM 829 N N . ASN A 1 106 ? -24.289 4.115 -3.985 1.00 34.72 106 ASN A N 1
ATOM 830 C CA . ASN A 1 106 ? -23.213 3.611 -4.816 1.00 34.72 106 ASN A CA 1
ATOM 831 C C . ASN A 1 106 ? -21.899 3.852 -4.099 1.00 34.72 106 ASN A C 1
ATOM 833 O O . ASN A 1 106 ? -21.657 4.932 -3.563 1.00 34.72 106 ASN A O 1
ATOM 837 N N . ARG A 1 107 ? -21.088 2.794 -4.109 1.00 35.22 107 ARG A N 1
ATOM 838 C CA . ARG A 1 107 ? -19.769 2.587 -3.509 1.00 35.22 107 ARG A CA 1
ATOM 839 C C . ARG A 1 107 ? -18.761 3.647 -3.994 1.00 35.22 107 ARG A C 1
ATOM 841 O O . ARG A 1 107 ? -17.798 3.335 -4.683 1.00 35.22 107 ARG A O 1
ATOM 848 N N . LYS A 1 108 ? -19.005 4.928 -3.715 1.00 37.59 108 LYS A N 1
ATOM 849 C CA . LYS A 1 108 ? -18.072 6.008 -4.015 1.00 37.59 108 LYS A CA 1
ATOM 850 C C . LYS A 1 108 ? -16.986 5.941 -2.955 1.00 37.59 108 LYS A C 1
ATOM 852 O O . LYS A 1 108 ? -17.196 6.324 -1.810 1.00 37.59 108 LYS A O 1
ATOM 857 N N . VAL A 1 109 ? -15.835 5.405 -3.359 1.00 42.94 109 VAL A N 1
ATOM 858 C CA . VAL A 1 109 ? -14.550 5.650 -2.698 1.00 42.94 109 VAL A CA 1
ATOM 859 C C . VAL A 1 109 ? -14.504 7.141 -2.366 1.00 42.94 109 VAL A C 1
ATOM 861 O O . VAL A 1 109 ? -14.819 7.952 -3.239 1.00 42.94 109 VAL A O 1
ATOM 864 N N . LEU A 1 110 ? -14.189 7.489 -1.116 1.00 45.03 110 LEU A N 1
ATOM 865 C CA . LEU A 1 110 ? -14.066 8.870 -0.642 1.00 45.03 110 LEU A CA 1
ATOM 866 C C . LEU A 1 110 ? -12.948 9.574 -1.434 1.00 45.03 110 LEU A C 1
ATOM 868 O O . LEU A 1 110 ? -11.806 9.649 -0.995 1.00 45.03 110 LEU A O 1
ATOM 872 N N . LYS A 1 111 ? -13.257 10.039 -2.646 1.00 37.41 111 LYS A N 1
ATOM 873 C CA . LYS A 1 111 ? -12.368 10.856 -3.471 1.00 37.41 111 LYS A CA 1
ATOM 874 C C . LYS A 1 111 ? -12.536 12.309 -3.037 1.00 37.41 111 LYS A C 1
ATOM 876 O O . LYS A 1 111 ? -13.665 12.767 -2.844 1.00 37.41 111 LYS A O 1
ATOM 881 N N . ARG A 1 112 ? -11.450 13.085 -2.952 1.00 35.16 112 ARG A N 1
ATOM 882 C CA . ARG A 1 112 ? -11.516 14.533 -2.645 1.00 35.16 112 ARG A CA 1
ATOM 883 C C . ARG A 1 112 ? -12.376 15.308 -3.647 1.00 35.16 112 ARG A C 1
ATOM 885 O O . ARG A 1 112 ? -12.902 16.349 -3.300 1.00 35.16 112 ARG A O 1
ATOM 892 N N . SER A 1 113 ? -12.587 14.819 -4.872 1.00 35.66 113 SER A N 1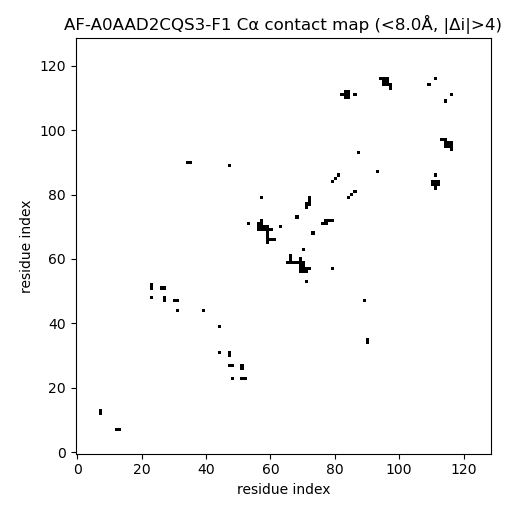
ATOM 893 C CA . SER A 1 113 ? -13.517 15.475 -5.810 1.00 35.66 113 SER A CA 1
ATOM 894 C C . SER A 1 113 ? -14.966 15.505 -5.301 1.00 35.66 113 SER A C 1
ATOM 896 O O . SER A 1 113 ? -15.743 16.353 -5.723 1.00 35.66 113 SER A O 1
ATOM 898 N N . THR A 1 114 ? -15.323 14.613 -4.370 1.00 39.34 114 THR A N 1
ATOM 899 C CA . THR A 1 114 ? -16.611 14.615 -3.654 1.00 39.34 114 THR A CA 1
ATOM 900 C C . THR A 1 114 ? -16.543 15.247 -2.263 1.00 39.34 114 THR A C 1
ATOM 902 O O . THR A 1 114 ? -17.578 15.467 -1.645 1.00 39.34 114 THR A O 1
ATOM 905 N N . LEU A 1 115 ? -15.340 15.553 -1.776 1.00 44.38 115 LEU A N 1
ATOM 906 C CA . LEU A 1 115 ? -15.070 16.079 -0.444 1.00 44.38 115 LEU A CA 1
ATOM 907 C C . LEU A 1 115 ? -14.174 17.304 -0.595 1.00 44.38 115 LEU A C 1
ATOM 909 O O . LEU A 1 115 ? -12.952 17.172 -0.665 1.00 44.38 115 LEU A O 1
ATOM 913 N N . ASN A 1 116 ? -14.778 18.491 -0.668 1.00 39.41 116 ASN A N 1
ATOM 914 C CA . ASN A 1 116 ? -14.058 19.764 -0.654 1.00 39.41 116 ASN A CA 1
ATOM 915 C C . ASN A 1 116 ? -13.311 19.930 0.679 1.00 39.41 116 ASN A C 1
ATOM 917 O O . ASN A 1 116 ? -13.783 20.580 1.603 1.00 39.41 116 ASN A O 1
ATOM 921 N N . LEU A 1 117 ? -12.140 19.309 0.781 1.00 44.44 117 LEU A N 1
ATOM 922 C CA . LEU A 1 117 ? -11.208 19.475 1.884 1.00 44.44 117 LEU A CA 1
ATOM 923 C C . LEU A 1 117 ? -10.377 20.723 1.599 1.00 44.44 117 LEU A C 1
ATOM 925 O O . LEU A 1 117 ? -9.311 20.625 0.981 1.00 44.44 117 LEU A O 1
ATOM 929 N N . GLN A 1 118 ? -10.888 21.891 2.000 1.00 42.34 118 GLN A N 1
ATOM 930 C CA . GLN A 1 118 ? -10.059 23.089 2.115 1.00 42.34 118 GLN A CA 1
ATOM 931 C C . GLN A 1 118 ? -8.998 22.853 3.199 1.00 42.34 118 GLN A C 1
ATOM 933 O O . GLN A 1 118 ? -9.249 22.188 4.201 1.00 42.34 118 GLN A O 1
ATOM 938 N N . ARG A 1 119 ? -7.779 23.336 2.944 1.00 32.97 119 ARG A N 1
ATOM 939 C CA . ARG A 1 119 ? -6.592 23.148 3.799 1.00 32.97 119 ARG A CA 1
ATOM 940 C C . ARG A 1 119 ? -6.602 24.011 5.059 1.00 32.97 119 ARG A C 1
ATOM 942 O O . ARG A 1 119 ? -5.652 23.948 5.836 1.00 32.97 119 ARG A O 1
ATOM 949 N N . ASP A 1 12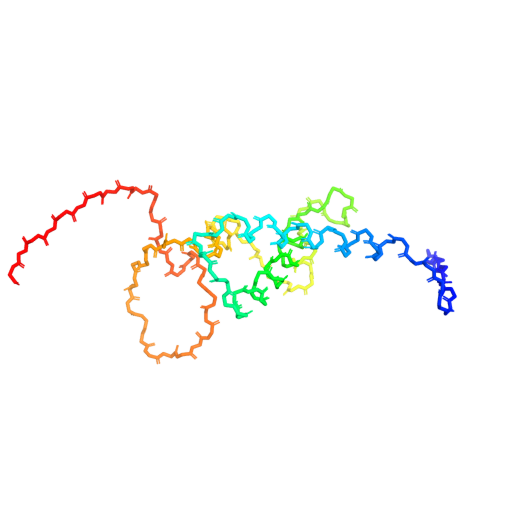0 ? -7.658 24.781 5.266 1.00 32.25 120 ASP A N 1
ATOM 950 C CA . ASP A 1 120 ? -7.646 25.828 6.263 1.00 32.25 120 ASP A CA 1
ATOM 951 C C . ASP A 1 120 ? -8.280 25.292 7.538 1.00 32.25 120 ASP A C 1
ATOM 953 O O . ASP A 1 120 ? -9.485 25.077 7.655 1.00 32.25 120 ASP A O 1
ATOM 957 N N . ASN A 1 121 ? -7.383 25.021 8.477 1.00 36.34 121 ASN A N 1
ATOM 958 C CA . ASN A 1 121 ? -7.629 24.712 9.869 1.00 36.34 121 ASN A CA 1
ATOM 959 C C . ASN A 1 121 ? -8.275 25.939 10.543 1.00 36.34 121 ASN A C 1
ATOM 961 O O . ASN A 1 121 ? -7.625 26.646 11.307 1.00 36.34 121 ASN A O 1
ATOM 965 N N . VAL A 1 122 ? -9.525 26.252 10.203 1.00 36.31 122 VAL A N 1
ATOM 966 C CA . VAL A 1 122 ? -10.287 27.318 10.857 1.00 36.31 122 VAL A CA 1
ATOM 967 C C . VAL A 1 122 ? -11.113 26.670 11.956 1.00 36.31 122 VAL A C 1
ATOM 969 O O . VAL A 1 122 ? -12.167 26.083 11.718 1.00 36.31 122 VAL A O 1
ATOM 972 N N . GLN A 1 123 ? -10.589 26.755 13.179 1.00 35.81 123 GLN A N 1
ATOM 973 C CA . GLN A 1 123 ? -11.412 26.696 14.380 1.00 35.81 123 GLN A CA 1
ATOM 974 C C . GLN A 1 123 ? -12.541 27.720 14.223 1.00 35.81 123 GLN A C 1
ATOM 976 O O . GLN A 1 123 ? -12.283 28.909 14.054 1.00 35.81 123 GLN A O 1
ATOM 981 N N . GLY A 1 124 ? -13.781 27.249 14.265 1.00 26.58 124 GLY A N 1
ATOM 982 C CA . GLY A 1 124 ? -14.971 28.084 14.225 1.00 26.58 124 GLY A CA 1
ATOM 983 C C . GLY A 1 124 ? -16.012 27.492 15.155 1.00 26.58 124 GLY A C 1
ATOM 984 O O . GLY A 1 124 ? -16.715 26.551 14.805 1.00 26.58 124 GLY A O 1
ATOM 985 N N . THR A 1 125 ? -16.035 28.006 16.377 1.00 38.56 125 THR A N 1
ATOM 986 C CA . THR A 1 125 ? -17.134 27.869 17.324 1.00 38.56 125 THR A CA 1
ATOM 987 C C . THR A 1 125 ? -18.367 28.554 16.756 1.00 38.56 125 THR A C 1
ATOM 989 O O . THR A 1 125 ? -18.302 29.756 16.531 1.00 38.56 125 THR A O 1
ATOM 992 N N . GLU A 1 126 ? -19.493 27.856 16.651 1.00 26.30 126 GLU A N 1
ATOM 993 C CA . GLU A 1 126 ? -20.797 28.505 16.784 1.00 26.30 126 GLU A CA 1
ATOM 994 C C . GLU A 1 126 ? -21.663 27.673 17.725 1.00 26.30 126 GLU A C 1
ATOM 996 O O . GLU A 1 126 ? -22.248 26.648 17.386 1.00 26.30 126 GLU A O 1
ATOM 1001 N N . CYS A 1 127 ? -21.657 28.134 18.972 1.00 33.84 127 CYS A N 1
ATOM 1002 C CA . CYS A 1 127 ? -22.766 27.998 19.888 1.00 33.84 127 CYS A CA 1
ATOM 1003 C C . CYS A 1 127 ? -23.870 28.937 19.379 1.00 33.84 127 CYS A C 1
ATOM 1005 O O . CYS A 1 127 ? -23.641 30.144 19.326 1.00 33.84 127 CYS A O 1
ATOM 1007 N N . SER A 1 128 ? -25.035 28.417 18.995 1.00 28.77 128 SER A N 1
ATOM 1008 C CA . SER A 1 128 ? -26.314 29.124 19.158 1.00 28.77 128 SER A CA 1
ATOM 1009 C C . SER A 1 128 ? -27.504 28.179 18.945 1.00 28.77 128 SER A C 1
ATOM 1011 O O . SER A 1 128 ? -27.732 27.701 17.841 1.00 28.77 128 SER A O 1
ATOM 1013 N N . THR A 1 129 ? -28.209 27.955 20.066 1.00 34.47 129 THR A N 1
ATOM 1014 C CA . THR A 1 129 ? -29.591 27.456 20.281 1.00 34.47 129 THR A CA 1
ATOM 1015 C C . THR A 1 129 ? -30.086 26.223 19.538 1.00 34.47 129 THR A C 1
ATOM 1017 O O . THR A 1 129 ? -30.349 26.314 18.323 1.00 34.47 129 THR A O 1
#

Secondary structure (DSSP, 8-state):
------PPPTT---HHHHHHHHHHHHHHHHHHHHS--SS--HHHHHHHHHHHHHHHHHSPPTTSS-SSS-HHHHHH-----HHHHSSS-TT-----------S--------GGGS---S----------

Organism: NCBI:txid2856

Mean predicted aligned error: 12.44 Å